Protein AF-A0A9E5UDE4-F1 (afdb_monomer_lite)

Structure (mmCIF, N/CA/C/O backbone):
data_AF-A0A9E5UDE4-F1
#
_entry.id   AF-A0A9E5UDE4-F1
#
loop_
_atom_site.group_PDB
_atom_site.id
_atom_site.type_symbol
_atom_site.label_atom_id
_atom_site.label_alt_id
_atom_site.label_comp_id
_atom_site.label_asym_id
_atom_site.label_entity_id
_atom_site.label_seq_id
_atom_site.pdbx_PDB_ins_code
_atom_site.Cartn_x
_atom_site.Cartn_y
_atom_site.Cartn_z
_atom_site.occupancy
_atom_site.B_iso_or_equiv
_atom_site.auth_seq_id
_atom_site.auth_comp_id
_atom_site.auth_asym_id
_atom_site.auth_atom_id
_atom_site.pdbx_PDB_model_num
ATOM 1 N N . PRO A 1 1 ? 7.277 7.440 -13.227 1.00 64.69 1 PRO A N 1
ATOM 2 C CA . PRO A 1 1 ? 7.028 6.585 -14.412 1.00 64.69 1 PRO A CA 1
ATOM 3 C C . PRO A 1 1 ? 7.745 5.246 -14.228 1.00 64.69 1 PRO A C 1
ATOM 5 O O . PRO A 1 1 ? 8.718 5.213 -13.482 1.00 64.69 1 PRO A O 1
ATOM 8 N N . GLU A 1 2 ? 7.258 4.180 -14.858 1.00 81.75 2 GLU A N 1
ATOM 9 C CA . GLU A 1 2 ? 7.831 2.819 -14.832 1.00 81.75 2 GLU A CA 1
ATOM 10 C C . GLU A 1 2 ? 9.064 2.729 -15.751 1.00 81.75 2 GLU A C 1
ATOM 12 O O . GLU A 1 2 ? 9.125 1.935 -16.685 1.00 81.75 2 GLU A O 1
ATOM 17 N N . ASP A 1 3 ? 10.022 3.634 -15.542 1.00 85.94 3 ASP A N 1
ATOM 18 C CA . ASP A 1 3 ? 11.259 3.697 -16.315 1.00 85.94 3 ASP A CA 1
ATOM 19 C C . ASP A 1 3 ? 12.282 2.722 -15.728 1.00 85.94 3 ASP A C 1
ATOM 21 O O . ASP A 1 3 ? 12.848 2.954 -14.658 1.00 85.94 3 ASP A O 1
ATOM 25 N N . THR A 1 4 ? 12.515 1.623 -16.440 1.00 88.44 4 THR A N 1
ATOM 26 C CA . THR A 1 4 ? 13.430 0.561 -16.016 1.00 88.44 4 THR A CA 1
ATOM 27 C C . THR A 1 4 ? 14.896 0.982 -16.042 1.00 88.44 4 THR A C 1
ATOM 29 O O . THR A 1 4 ? 15.706 0.339 -15.388 1.00 88.44 4 THR A O 1
ATOM 32 N N . SER A 1 5 ? 15.270 2.054 -16.753 1.00 91.81 5 SER A N 1
ATOM 33 C CA . SER A 1 5 ? 16.666 2.519 -16.810 1.00 91.81 5 SER A CA 1
ATOM 34 C C . SER A 1 5 ? 17.169 3.106 -15.487 1.00 91.81 5 SER A C 1
ATOM 36 O O . SER A 1 5 ? 18.374 3.244 -15.286 1.00 91.81 5 SER A O 1
ATOM 38 N N . LEU A 1 6 ? 16.249 3.423 -14.572 1.00 93.00 6 LEU A N 1
ATOM 39 C CA . LEU A 1 6 ? 16.542 3.978 -13.253 1.00 93.00 6 LEU A CA 1
ATOM 40 C C . LEU A 1 6 ? 16.887 2.906 -12.206 1.00 93.00 6 LEU A C 1
ATOM 42 O O . LEU A 1 6 ? 17.227 3.257 -11.075 1.00 93.00 6 LEU A O 1
ATOM 46 N N . TYR A 1 7 ? 16.768 1.618 -12.547 1.00 92.50 7 TYR A N 1
ATOM 47 C CA . TYR A 1 7 ? 16.810 0.513 -11.592 1.00 92.50 7 TYR A CA 1
ATOM 48 C C . TYR A 1 7 ? 17.656 -0.659 -12.096 1.00 92.50 7 TYR A C 1
ATOM 50 O O . TYR A 1 7 ? 17.690 -0.951 -13.285 1.00 92.50 7 TYR A O 1
ATOM 58 N N . GLU A 1 8 ? 18.306 -1.375 -11.176 1.00 93.56 8 GLU A N 1
ATOM 59 C CA . GLU A 1 8 ? 19.040 -2.605 -11.516 1.00 93.56 8 GLU A CA 1
ATOM 60 C C . GLU A 1 8 ? 18.103 -3.816 -11.647 1.00 93.56 8 GLU A C 1
ATOM 62 O O . GLU A 1 8 ? 18.288 -4.680 -12.504 1.00 93.56 8 GLU A O 1
ATOM 67 N N . HIS A 1 9 ? 17.060 -3.870 -10.819 1.00 91.69 9 HIS A N 1
ATOM 68 C CA . HIS A 1 9 ? 16.068 -4.938 -10.842 1.00 91.69 9 HIS A CA 1
ATOM 69 C C . HIS A 1 9 ? 15.059 -4.696 -11.974 1.00 91.69 9 HIS A C 1
ATOM 71 O O . HIS A 1 9 ? 14.213 -3.810 -11.889 1.00 91.69 9 HIS A O 1
ATOM 77 N N . THR A 1 10 ? 15.205 -5.441 -13.070 1.00 91.94 10 THR A N 1
ATOM 78 C CA . THR A 1 10 ? 14.461 -5.21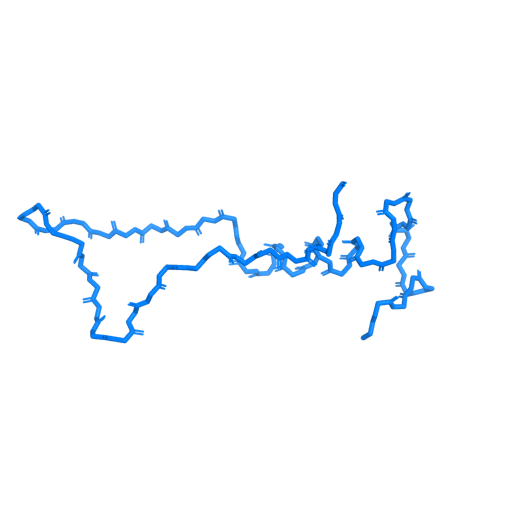9 -14.329 1.00 91.94 10 THR A CA 1
ATOM 79 C C . THR A 1 10 ? 13.944 -6.513 -14.966 1.00 91.94 10 THR A C 1
ATOM 81 O O . THR A 1 10 ? 13.468 -6.505 -16.100 1.00 91.94 10 THR A O 1
ATOM 84 N N . LEU A 1 11 ? 14.053 -7.642 -14.260 1.00 90.88 11 LEU A N 1
ATOM 85 C CA . LEU A 1 11 ? 13.842 -8.968 -14.845 1.00 90.88 11 LEU A CA 1
ATOM 86 C C . LEU A 1 11 ? 12.369 -9.401 -14.895 1.00 90.88 11 LEU A C 1
ATOM 88 O O . LEU A 1 11 ? 12.039 -10.264 -15.705 1.00 90.88 11 LEU A O 1
ATOM 92 N N . GLU A 1 12 ? 11.482 -8.806 -14.091 1.00 89.75 12 GLU A N 1
ATOM 93 C CA . GLU A 1 12 ? 10.091 -9.274 -13.930 1.00 89.75 12 GLU A CA 1
ATOM 94 C C . GLU A 1 12 ? 9.058 -8.298 -14.535 1.00 89.75 12 GLU A C 1
ATOM 96 O O . GLU A 1 12 ? 7.865 -8.316 -14.219 1.00 89.75 12 GLU A O 1
ATOM 101 N N . GLY A 1 13 ? 9.505 -7.435 -15.450 1.00 89.06 13 GLY A N 1
ATOM 102 C CA . GLY A 1 13 ? 8.667 -6.483 -16.184 1.00 89.06 13 GLY A CA 1
ATOM 103 C C . GLY A 1 13 ? 8.880 -5.025 -15.775 1.00 89.06 13 GLY A C 1
ATOM 104 O O . GLY A 1 13 ? 9.651 -4.709 -14.875 1.00 89.06 13 GLY A O 1
ATOM 105 N N . THR A 1 14 ? 8.219 -4.109 -16.482 1.00 90.94 14 THR A N 1
ATOM 106 C CA . THR A 1 14 ? 8.493 -2.667 -16.369 1.00 90.94 14 THR A CA 1
ATOM 107 C C . THR A 1 14 ? 7.966 -2.041 -15.080 1.00 90.94 14 THR A C 1
ATOM 109 O O . THR A 1 14 ? 8.587 -1.126 -14.544 1.00 90.94 14 THR A O 1
ATOM 112 N N . ASP A 1 15 ? 6.844 -2.534 -14.554 1.00 91.62 15 ASP A N 1
ATOM 113 C CA . ASP A 1 15 ? 6.251 -2.052 -13.304 1.00 91.62 15 ASP A CA 1
ATOM 114 C C . ASP A 1 15 ? 6.957 -2.597 -12.053 1.00 91.62 15 ASP A C 1
ATOM 116 O O . ASP A 1 15 ? 6.871 -1.973 -10.997 1.00 91.62 15 ASP A O 1
ATOM 120 N N . ASP A 1 16 ? 7.756 -3.653 -12.198 1.00 91.75 16 ASP A N 1
ATOM 121 C CA . ASP A 1 16 ? 8.303 -4.488 -11.132 1.00 91.75 16 ASP A CA 1
ATOM 122 C C . ASP A 1 16 ? 8.999 -3.750 -9.983 1.00 91.75 16 ASP A C 1
ATOM 124 O O . ASP A 1 16 ? 8.475 -3.664 -8.865 1.00 91.75 16 ASP A O 1
ATOM 128 N N . MET A 1 17 ? 10.155 -3.139 -10.255 1.00 94.56 17 MET A N 1
ATOM 129 C CA . MET A 1 17 ? 10.920 -2.456 -9.214 1.00 94.56 17 MET A CA 1
ATOM 130 C C . MET A 1 17 ? 10.120 -1.316 -8.582 1.00 94.56 17 MET A C 1
ATOM 132 O O . MET A 1 17 ? 10.186 -1.090 -7.371 1.00 94.56 17 MET A O 1
ATOM 136 N N . THR A 1 18 ? 9.315 -0.602 -9.373 1.00 94.38 18 THR A N 1
ATOM 137 C CA . THR A 1 18 ? 8.488 0.473 -8.819 1.00 94.38 18 THR A CA 1
ATOM 138 C C . THR A 1 18 ? 7.414 -0.068 -7.875 1.00 94.38 18 THR A C 1
ATOM 140 O O . THR A 1 18 ? 7.135 0.572 -6.859 1.00 94.38 18 THR A O 1
ATOM 143 N N . SER A 1 19 ? 6.847 -1.249 -8.145 1.00 94.56 19 SER A N 1
ATOM 144 C CA . SER A 1 19 ? 5.944 -1.952 -7.227 1.00 94.56 19 SER A CA 1
ATOM 145 C C . SER A 1 19 ? 6.640 -2.408 -5.950 1.00 94.56 19 SER A C 1
ATOM 147 O O . SER A 1 19 ? 6.096 -2.169 -4.873 1.00 94.56 19 SER A O 1
ATOM 149 N N . HIS A 1 20 ? 7.854 -2.960 -6.036 1.00 94.31 20 HIS A N 1
ATOM 150 C CA . HIS A 1 20 ? 8.650 -3.336 -4.861 1.00 94.31 20 HIS A CA 1
ATOM 151 C C . HIS A 1 20 ? 8.978 -2.137 -3.961 1.00 94.31 20 HIS A C 1
ATOM 153 O O . HIS A 1 20 ? 8.914 -2.2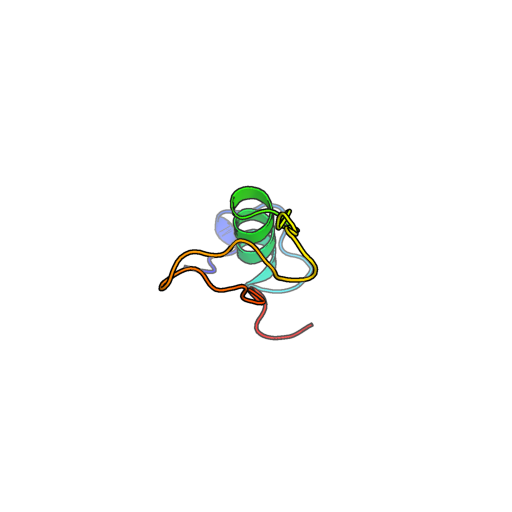25 -2.730 1.00 94.31 20 HIS A O 1
ATOM 159 N N . ILE A 1 21 ? 9.296 -0.984 -4.556 1.00 94.81 21 ILE A N 1
ATOM 160 C CA . ILE A 1 21 ? 9.519 0.258 -3.806 1.00 94.81 21 ILE A CA 1
ATOM 161 C C . ILE A 1 21 ? 8.223 0.698 -3.111 1.00 94.81 21 ILE A C 1
ATOM 163 O O . ILE A 1 21 ? 8.243 0.983 -1.913 1.00 94.81 21 ILE A O 1
ATOM 167 N N . LYS A 1 22 ? 7.089 0.724 -3.828 1.00 95.19 22 LYS A N 1
ATOM 168 C CA . LYS A 1 22 ? 5.783 1.101 -3.254 1.00 95.19 22 LYS A CA 1
ATOM 169 C C . LYS A 1 22 ? 5.396 0.185 -2.093 1.00 95.19 22 LYS A C 1
ATOM 171 O O . LYS A 1 22 ? 5.054 0.692 -1.028 1.00 95.19 22 LYS A O 1
ATOM 176 N N . SER A 1 23 ? 5.529 -1.133 -2.249 1.00 96.00 23 SER A N 1
ATOM 177 C CA . SER A 1 23 ? 5.194 -2.096 -1.195 1.00 96.00 23 SER A CA 1
ATOM 178 C C . SER A 1 23 ? 6.098 -1.953 0.030 1.00 96.00 23 SER A C 1
ATOM 180 O O . SER A 1 23 ? 5.626 -2.067 1.158 1.00 96.00 23 SER A O 1
ATOM 182 N N . SER A 1 24 ? 7.387 -1.658 -0.172 1.00 96.44 24 SER A N 1
ATOM 183 C CA . SER A 1 24 ? 8.342 -1.444 0.924 1.00 96.44 24 SER A CA 1
ATOM 184 C C . SER A 1 24 ? 8.034 -0.178 1.727 1.00 96.44 24 SER A C 1
ATOM 186 O O . SER A 1 24 ? 8.238 -0.155 2.937 1.00 96.44 24 SER A O 1
ATOM 188 N N . LEU A 1 25 ? 7.520 0.866 1.069 1.00 97.06 25 LEU A N 1
ATOM 189 C CA . LEU A 1 25 ? 7.129 2.122 1.717 1.00 97.06 25 LEU A CA 1
ATOM 190 C C . LEU A 1 25 ? 5.748 2.049 2.379 1.00 97.06 25 LEU A C 1
ATOM 192 O O . LEU A 1 25 ? 5.556 2.624 3.447 1.00 97.06 25 LEU A O 1
ATOM 196 N N . MET A 1 26 ? 4.783 1.372 1.751 1.00 96.38 26 MET A N 1
ATOM 197 C CA . MET A 1 26 ? 3.416 1.251 2.273 1.00 96.38 26 MET A CA 1
ATOM 198 C C . MET A 1 26 ? 3.285 0.175 3.356 1.00 96.38 26 MET A C 1
ATOM 200 O O . MET A 1 26 ? 2.418 0.281 4.221 1.00 96.38 26 MET A O 1
ATOM 204 N N . GLY A 1 27 ? 4.161 -0.830 3.334 1.00 96.25 27 GLY A N 1
ATOM 205 C CA . GLY A 1 27 ? 4.089 -1.996 4.202 1.00 96.25 27 GLY A CA 1
ATOM 206 C C . GLY A 1 27 ? 3.136 -3.066 3.666 1.00 96.25 27 GLY A C 1
ATOM 207 O O . GLY A 1 27 ? 2.223 -2.804 2.888 1.00 96.25 27 GLY A O 1
ATOM 208 N N . SER A 1 28 ? 3.357 -4.308 4.096 1.00 96.38 28 SER A N 1
ATOM 209 C CA . SER A 1 28 ? 2.580 -5.479 3.667 1.00 96.38 28 SER A CA 1
ATOM 210 C C . SER A 1 28 ? 1.415 -5.829 4.597 1.00 96.38 28 SER A C 1
ATOM 212 O O . SER A 1 28 ? 0.688 -6.787 4.345 1.00 96.38 28 SER A O 1
ATOM 214 N N . SER A 1 29 ? 1.247 -5.101 5.704 1.00 97.44 29 SER A N 1
ATOM 215 C CA . SER A 1 29 ? 0.215 -5.394 6.697 1.00 97.44 29 SER A CA 1
ATOM 216 C C . SER A 1 29 ? -0.144 -4.175 7.536 1.00 97.44 29 SER A C 1
ATOM 218 O O . SER A 1 29 ? 0.613 -3.209 7.633 1.00 97.44 29 SER A O 1
ATOM 220 N N . VAL A 1 30 ? -1.311 -4.253 8.171 1.00 97.31 30 VAL A N 1
ATOM 221 C CA . VAL A 1 30 ? -1.779 -3.295 9.171 1.00 97.31 30 VAL A CA 1
ATOM 222 C C . VAL A 1 30 ? -2.330 -4.053 10.372 1.00 97.31 30 VAL A C 1
ATOM 224 O O . VAL A 1 30 ? -2.908 -5.130 10.229 1.00 97.31 30 VAL A O 1
ATOM 227 N N . THR A 1 31 ? -2.187 -3.472 11.559 1.00 97.81 31 THR A N 1
ATOM 228 C CA . THR A 1 31 ? -2.765 -4.016 12.791 1.00 97.81 31 THR A CA 1
ATOM 229 C C . THR A 1 31 ? -4.003 -3.212 13.158 1.00 97.81 31 THR A C 1
ATOM 231 O O . THR A 1 31 ? -3.922 -1.996 13.326 1.00 97.81 31 THR A O 1
ATOM 234 N N . VAL A 1 32 ? -5.142 -3.889 13.315 1.00 97.88 32 VAL A N 1
ATOM 235 C CA . VAL A 1 32 ? -6.420 -3.253 13.666 1.00 97.88 32 VAL A CA 1
ATOM 236 C C . VAL A 1 32 ? -6.862 -3.719 15.057 1.00 97.88 32 VAL A C 1
ATOM 238 O O . VAL A 1 32 ? -7.092 -4.915 15.247 1.00 97.88 32 VAL A O 1
ATOM 241 N N . PRO A 1 33 ? -6.991 -2.816 16.048 1.00 98.19 33 PRO A N 1
ATOM 242 C CA . PRO A 1 33 ? -7.459 -3.182 17.381 1.00 98.19 33 PRO A CA 1
ATOM 243 C C . PRO A 1 33 ? -8.919 -3.645 17.373 1.00 98.19 33 PRO A C 1
ATOM 245 O O . PRO A 1 33 ? -9.742 -3.134 16.610 1.00 98.19 33 PRO A O 1
ATOM 248 N N . ILE A 1 34 ? -9.257 -4.562 18.281 1.00 98.12 34 ILE A N 1
ATOM 249 C CA . ILE A 1 34 ? -10.624 -5.052 18.484 1.00 98.12 34 ILE A CA 1
ATOM 250 C C . ILE A 1 34 ? -11.071 -4.714 19.904 1.00 98.12 34 ILE A C 1
ATOM 252 O O . ILE A 1 34 ? -10.420 -5.098 20.875 1.00 98.12 34 ILE A O 1
ATOM 256 N N . THR A 1 35 ? -12.226 -4.061 20.026 1.00 98.38 35 THR A N 1
ATOM 257 C CA . THR A 1 35 ? -12.869 -3.765 21.312 1.00 98.38 35 THR A CA 1
ATOM 258 C C . THR A 1 35 ? -14.289 -4.311 21.286 1.00 98.38 35 THR A C 1
ATOM 260 O O . THR A 1 35 ? -15.073 -3.966 20.406 1.00 98.38 35 THR A O 1
ATOM 263 N N . ARG A 1 36 ? -14.638 -5.176 22.251 1.00 97.69 36 ARG A N 1
ATOM 264 C CA . ARG A 1 36 ? -15.976 -5.803 22.361 1.00 97.69 36 ARG A CA 1
ATOM 265 C C . ARG A 1 36 ? -16.444 -6.500 21.068 1.00 97.69 36 ARG A C 1
ATOM 267 O O . ARG A 1 36 ? -17.614 -6.432 20.722 1.00 97.69 36 ARG A O 1
ATOM 274 N N . GLY A 1 37 ? -15.527 -7.153 20.353 1.00 98.00 37 GLY A N 1
ATOM 275 C CA . GLY A 1 37 ? -15.841 -7.892 19.123 1.00 98.00 37 GLY A CA 1
ATOM 276 C C . GLY A 1 37 ? -15.978 -7.037 17.857 1.00 98.00 37 GLY A C 1
ATOM 277 O O . GLY A 1 37 ? -16.285 -7.586 16.805 1.00 98.00 37 GLY A O 1
ATOM 278 N N . HIS A 1 38 ? -15.717 -5.728 17.926 1.00 97.56 38 HIS A N 1
ATOM 279 C CA . HIS A 1 38 ? -15.750 -4.830 16.770 1.00 97.56 38 HIS A CA 1
ATOM 280 C C . HIS A 1 38 ? -14.369 -4.233 16.480 1.00 97.56 38 HIS A C 1
ATOM 282 O O . HIS A 1 38 ? -13.608 -3.941 17.408 1.00 97.56 38 HIS A O 1
ATOM 288 N N . PHE A 1 39 ? -14.056 -4.022 15.197 1.00 98.06 39 PHE A N 1
ATOM 289 C CA . PHE A 1 39 ? -12.860 -3.286 14.785 1.00 98.06 39 PHE A CA 1
ATOM 290 C C . PHE A 1 39 ? -12.940 -1.830 15.243 1.00 98.06 39 PHE A C 1
ATOM 292 O O . PHE A 1 39 ? -13.947 -1.154 15.031 1.00 98.06 39 PHE A O 1
ATOM 299 N N . ASN A 1 40 ? -11.865 -1.343 15.858 1.00 98.00 40 ASN A N 1
ATOM 300 C CA . ASN A 1 40 ? -11.766 0.036 16.313 1.00 98.00 40 ASN A CA 1
ATOM 301 C C . ASN A 1 40 ? -11.271 0.934 15.175 1.00 98.00 40 ASN A C 1
ATOM 303 O O . ASN A 1 40 ? -10.082 1.239 15.084 1.00 98.00 40 ASN A O 1
ATOM 307 N N . MET A 1 41 ? -12.189 1.308 14.290 1.00 97.81 41 MET A N 1
ATOM 308 C CA . MET A 1 41 ? -11.917 2.149 13.129 1.00 97.81 41 MET A CA 1
ATOM 309 C C . MET A 1 41 ? -12.673 3.474 13.227 1.00 97.81 41 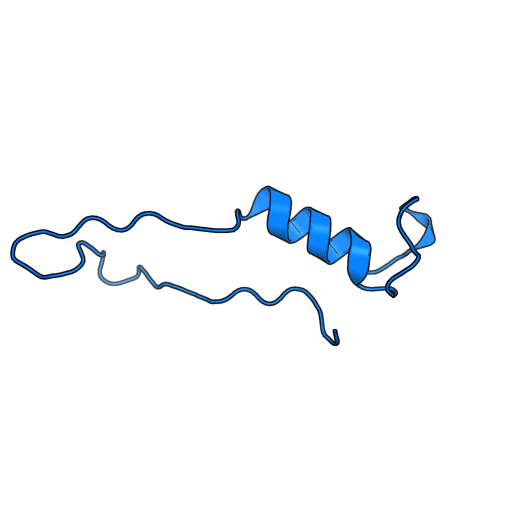MET A C 1
ATOM 311 O O . MET A 1 41 ? -13.827 3.520 13.651 1.00 97.81 41 MET A O 1
ATOM 315 N N . GLY A 1 42 ? -12.027 4.561 12.812 1.00 97.88 42 GLY A N 1
ATOM 316 C CA . GLY A 1 42 ? -12.686 5.848 12.616 1.00 97.88 42 GLY A CA 1
ATOM 317 C C . GLY A 1 42 ? -13.629 5.821 11.411 1.00 97.88 42 GLY A C 1
ATOM 318 O O . GLY A 1 42 ? -13.456 5.014 10.501 1.00 97.88 42 GLY A O 1
ATOM 319 N N . THR A 1 43 ? -14.579 6.760 11.364 1.00 98.06 43 THR A N 1
ATOM 320 C CA . THR A 1 43 ? -15.602 6.875 10.302 1.00 98.06 43 THR A CA 1
ATOM 321 C C . THR A 1 43 ? -15.033 6.844 8.878 1.00 98.06 43 THR A C 1
ATOM 323 O O . THR A 1 43 ? -15.711 6.406 7.957 1.00 98.06 43 THR A O 1
ATOM 326 N N . TRP A 1 44 ? -13.785 7.288 8.702 1.00 98.25 44 TRP A N 1
ATOM 327 C CA . TRP A 1 44 ? -13.110 7.399 7.406 1.00 98.25 44 TRP A CA 1
ATOM 328 C C . TRP A 1 44 ? -11.876 6.499 7.267 1.00 98.25 44 TRP A C 1
ATOM 330 O O . TRP A 1 44 ? -11.077 6.689 6.353 1.00 98.25 44 TRP A O 1
ATOM 340 N N . GLN A 1 45 ? -11.682 5.538 8.172 1.00 98.44 45 GLN A N 1
ATOM 341 C CA . GLN A 1 45 ? -10.636 4.530 8.015 1.00 98.44 45 GLN A CA 1
ATOM 342 C C . GLN A 1 45 ? -11.169 3.368 7.174 1.00 98.44 45 GLN A C 1
ATOM 344 O O . GLN A 1 45 ? -12.297 2.923 7.362 1.00 98.44 45 GLN A O 1
ATOM 349 N N . GLY A 1 46 ? -10.347 2.871 6.253 1.00 96.81 46 GLY A N 1
ATOM 350 C CA . GLY A 1 46 ? -10.655 1.722 5.406 1.00 96.81 46 GLY A CA 1
ATOM 351 C C . GLY A 1 46 ? -9.420 0.851 5.220 1.00 96.81 46 GLY A C 1
ATOM 352 O O . GLY A 1 46 ? -8.294 1.340 5.309 1.00 96.81 46 GLY A O 1
ATOM 353 N N . ILE A 1 47 ? -9.640 -0.439 4.981 1.00 97.06 47 ILE A N 1
ATOM 354 C CA . ILE A 1 47 ? -8.584 -1.402 4.665 1.00 97.06 47 ILE A CA 1
ATOM 355 C C . ILE A 1 47 ? -8.649 -1.658 3.164 1.00 97.06 47 ILE A C 1
ATOM 357 O O . ILE A 1 47 ? -9.716 -1.974 2.640 1.00 97.06 47 ILE A O 1
ATOM 361 N N . TYR A 1 48 ? -7.513 -1.518 2.487 1.00 97.19 48 TYR A N 1
ATOM 362 C CA . TYR A 1 48 ? -7.415 -1.654 1.040 1.00 97.19 48 TYR A CA 1
ATOM 363 C C . TYR A 1 48 ? -6.332 -2.662 0.684 1.00 97.19 48 TYR A C 1
ATOM 365 O O . TYR A 1 48 ? -5.258 -2.669 1.283 1.00 97.19 48 TYR A O 1
ATOM 373 N N . LEU A 1 49 ? -6.617 -3.485 -0.322 1.00 96.31 49 LEU A N 1
ATOM 374 C CA . LEU A 1 49 ? -5.581 -4.216 -1.033 1.00 96.31 49 LEU A CA 1
ATOM 375 C C . LEU A 1 49 ? -4.963 -3.264 -2.057 1.00 96.31 49 LEU A C 1
ATOM 377 O O . LEU A 1 49 ? -5.636 -2.835 -2.995 1.00 96.31 49 LEU A O 1
ATOM 381 N N . CYS A 1 50 ? -3.694 -2.929 -1.864 1.00 95.88 50 CYS A N 1
ATO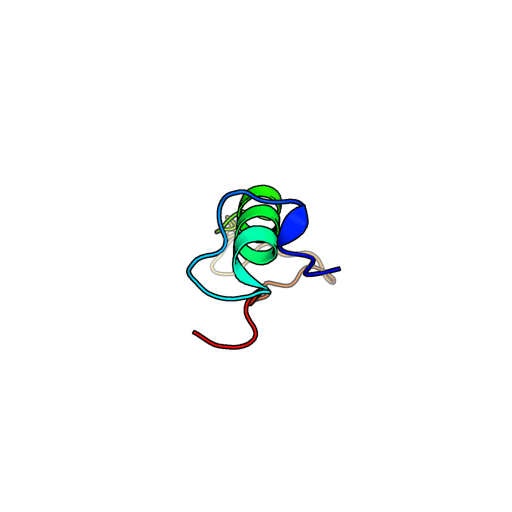M 382 C CA . CYS A 1 50 ? -2.937 -2.113 -2.801 1.00 95.88 50 CYS A CA 1
ATOM 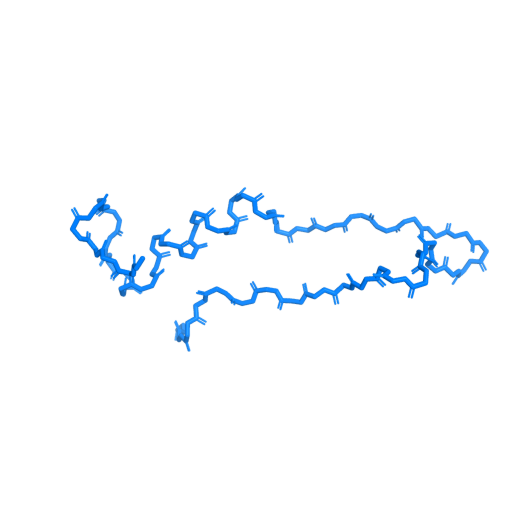383 C C . CYS A 1 50 ? -2.124 -3.024 -3.724 1.00 95.88 50 CYS A C 1
ATOM 385 O O . CYS A 1 50 ? -0.959 -3.297 -3.458 1.00 95.88 50 CYS 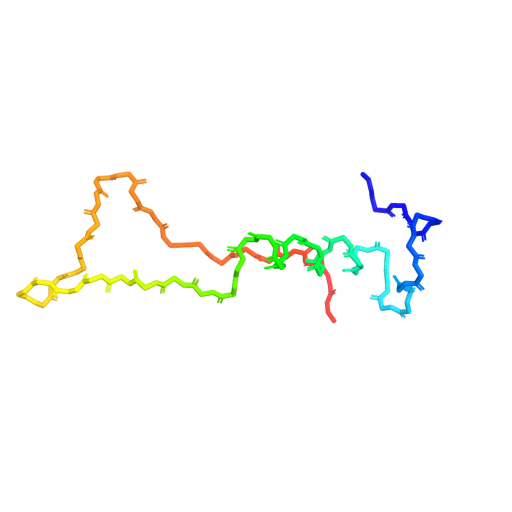A O 1
ATOM 387 N N . GLU A 1 51 ? -2.757 -3.502 -4.798 1.00 95.25 51 GLU A N 1
ATOM 388 C CA . GLU A 1 51 ? -2.040 -4.163 -5.890 1.00 95.25 51 GLU A CA 1
ATOM 389 C C . GLU A 1 51 ? -1.213 -3.117 -6.645 1.00 95.25 51 GLU A C 1
ATOM 391 O O . GLU A 1 51 ? -1.726 -2.076 -7.068 1.00 95.25 51 GLU A O 1
ATOM 396 N N . HIS A 1 52 ? 0.086 -3.363 -6.759 1.00 93.94 52 HIS A N 1
ATOM 397 C CA . HIS A 1 52 ? 1.024 -2.444 -7.393 1.00 93.94 52 HIS A CA 1
ATOM 398 C C . HIS A 1 52 ? 1.482 -2.922 -8.768 1.00 93.94 52 HIS A C 1
ATOM 400 O O . HIS A 1 52 ? 2.115 -2.137 -9.476 1.00 93.94 52 HIS A O 1
ATOM 406 N N . ARG A 1 53 ? 1.148 -4.162 -9.137 1.00 92.50 53 ARG A N 1
ATOM 407 C CA . ARG A 1 53 ? 1.486 -4.799 -10.404 1.00 92.50 53 ARG A CA 1
ATOM 408 C C . ARG A 1 53 ? 0.248 -4.947 -11.267 1.00 92.50 53 ARG A C 1
ATOM 410 O O . ARG A 1 53 ? -0.827 -5.309 -10.802 1.00 92.50 53 ARG A O 1
ATOM 417 N N . ASN A 1 54 ? 0.396 -4.688 -12.559 1.00 87.44 54 ASN A N 1
ATOM 418 C CA . ASN A 1 54 ? -0.723 -4.820 -13.495 1.00 87.44 54 ASN A CA 1
ATOM 419 C C . ASN A 1 54 ? -0.940 -6.274 -13.930 1.00 87.44 54 ASN A C 1
ATOM 421 O O . ASN A 1 54 ? -2.037 -6.638 -14.361 1.00 87.44 54 ASN A O 1
ATOM 425 N N . ARG A 1 55 ? 0.123 -7.085 -13.884 1.00 79.31 55 ARG A N 1
ATOM 426 C CA . ARG A 1 55 ? 0.154 -8.502 -14.259 1.00 79.31 55 ARG A CA 1
ATOM 427 C C . ARG A 1 55 ? 1.208 -9.213 -13.408 1.00 79.31 55 ARG A C 1
ATOM 429 O O . ARG A 1 55 ? 2.254 -8.623 -13.149 1.00 79.31 55 ARG A O 1
ATOM 436 N N . GLY A 1 56 ? 0.916 -10.448 -13.011 1.00 63.31 56 GLY A N 1
ATOM 437 C CA . GLY A 1 56 ? 1.841 -11.370 -12.346 1.00 63.31 56 GLY A CA 1
ATOM 438 C C . GLY A 1 56 ? 2.044 -12.633 -13.165 1.00 63.31 56 GLY A C 1
ATOM 439 O O . GLY A 1 56 ? 1.225 -12.865 -14.088 1.00 63.31 56 GLY A O 1
#

Sequence (56 aa):
PEDTSLYEHTLEGTDDMTSHIKSSLMGSSVTVPITRGHFNMGTWQGIYLCEHRNRG

Radius of gyration: 16.22 Å; chains: 1; bounding box: 35×19×39 Å

Secondary structure (DSSP, 8-state):
---GGG-S--TT-SSHHHHHHHHHHH-S-----EETTEE---TT---------S--

pLDDT: mean 93.31, std 6.96, range [63.31, 98.44]

Foldseek 3Di:
DLDCVVDPPPDPHSQPVVLVVVCVVVDPDDDFDDDPNDTPDDPPDDDDDDDSDPDD